Protein AF-A0A194AI10-F1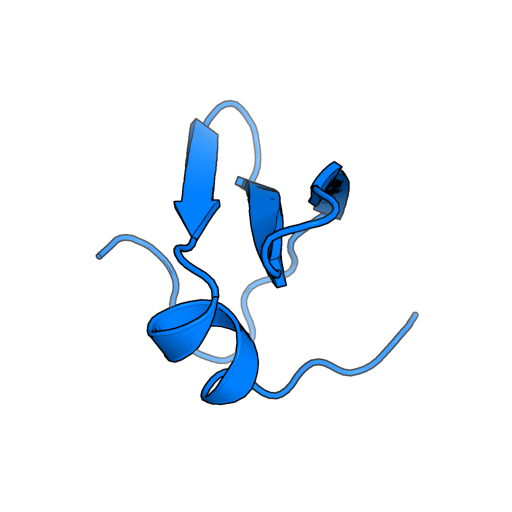 (afdb_monomer_lite)

InterPro domains:
  IPR007167 Ferrous iron transporter FeoA-like domain [PF04023] (1-41)
  IPR038157 Ferrous iron transporter, core domain [G3DSA:2.30.30.90] (1-43)

Secondary structure (DSSP, 8-state):
----TT---EEEEE-TTS-EEEEETTEEEEEPHHHHTT------

Organism: NCBI:txid1592317

Structure (mmCIF, N/CA/C/O backbone):
data_AF-A0A194AI10-F1
#
_entry.id   AF-A0A194AI10-F1
#
loop_
_atom_site.group_PDB
_atom_site.id
_atom_site.type_symbol
_atom_site.label_atom_id
_atom_site.label_alt_id
_atom_site.label_comp_id
_atom_site.label_asym_id
_atom_site.label_entity_id
_atom_site.label_seq_id
_atom_site.pdbx_PDB_ins_code
_atom_site.Cartn_x
_atom_site.Cartn_y
_atom_site.Cartn_z
_atom_site.occupancy
_atom_site.B_iso_or_equiv
_atom_site.auth_seq_id
_atom_site.auth_comp_id
_atom_site.auth_asym_id
_atom_site.auth_atom_id
_atom_site.pdbx_PDB_model_num
ATOM 1 N N . MET A 1 1 ? 2.978 5.972 14.343 1.00 63.31 1 MET A N 1
ATOM 2 C CA . MET A 1 1 ? 3.007 6.322 12.903 1.00 63.31 1 MET A CA 1
ATOM 3 C C . MET A 1 1 ? 1.596 6.133 12.381 1.00 63.31 1 MET A C 1
ATOM 5 O O . MET A 1 1 ? 1.020 5.124 12.745 1.00 63.31 1 MET A O 1
ATOM 9 N N . GLY A 1 2 ? 1.018 7.106 11.670 1.00 82.56 2 GLY A N 1
ATOM 10 C CA . GLY A 1 2 ? -0.434 7.275 11.439 1.00 82.56 2 GLY A CA 1
ATOM 11 C C . GLY A 1 2 ? -1.147 6.245 10.549 1.00 82.56 2 GLY A C 1
ATOM 12 O O . GLY A 1 2 ? -1.990 6.624 9.744 1.00 82.56 2 GLY A O 1
ATOM 13 N N . ILE A 1 3 ? -0.802 4.970 10.697 1.00 89.38 3 ILE A N 1
ATOM 14 C CA . ILE A 1 3 ? -1.448 3.801 10.101 1.00 89.38 3 ILE A CA 1
ATOM 15 C C . ILE A 1 3 ? -1.858 2.883 11.254 1.00 89.38 3 ILE A C 1
ATOM 17 O O . ILE A 1 3 ? -1.054 2.623 12.153 1.00 89.38 3 ILE A O 1
ATOM 21 N N . GLN A 1 4 ? -3.104 2.438 11.237 1.00 92.88 4 GLN A N 1
ATOM 22 C CA . GLN A 1 4 ? -3.729 1.571 12.229 1.00 92.88 4 GLN A CA 1
ATOM 23 C C . GLN A 1 4 ? -4.236 0.290 11.562 1.00 92.88 4 GLN A C 1
ATOM 25 O O . GLN A 1 4 ? -4.233 0.165 10.337 1.00 92.88 4 GLN A O 1
ATOM 30 N N . LEU A 1 5 ? -4.626 -0.689 12.380 1.00 93.50 5 LEU A N 1
ATOM 31 C CA . LEU A 1 5 ? -5.310 -1.878 11.876 1.00 93.50 5 LEU A CA 1
ATOM 32 C C . LEU A 1 5 ? -6.599 -1.459 11.160 1.00 93.50 5 LEU A C 1
ATOM 34 O O . LEU A 1 5 ? -7.212 -0.469 11.547 1.00 93.50 5 LEU A O 1
ATOM 38 N N . GLU A 1 6 ? -6.969 -2.215 10.123 1.00 93.06 6 GLU A N 1
ATOM 39 C CA . GLU A 1 6 ? -8.179 -2.001 9.307 1.00 93.06 6 GLU A CA 1
ATOM 40 C C . GLU A 1 6 ? -8.170 -0.728 8.443 1.00 93.06 6 GLU A C 1
ATOM 42 O O . GLU A 1 6 ? -9.115 -0.473 7.700 1.00 93.06 6 GLU A O 1
ATOM 47 N N . ASP A 1 7 ? -7.080 0.045 8.462 1.00 93.00 7 ASP A N 1
ATOM 48 C CA . ASP A 1 7 ? -6.916 1.159 7.538 1.00 93.00 7 ASP A CA 1
ATOM 49 C C . ASP A 1 7 ? -6.851 0.677 6.085 1.00 93.00 7 ASP A C 1
ATOM 51 O O . ASP A 1 7 ? -6.013 -0.149 5.711 1.00 93.00 7 ASP A O 1
ATOM 55 N N . VAL A 1 8 ? -7.663 1.305 5.236 1.00 93.81 8 VAL A N 1
ATOM 56 C CA . VAL A 1 8 ? -7.554 1.170 3.784 1.00 93.81 8 VAL A CA 1
ATOM 57 C C . VAL A 1 8 ? -6.483 2.132 3.282 1.00 93.81 8 VAL A C 1
ATOM 59 O O . VAL A 1 8 ? -6.542 3.345 3.508 1.00 93.81 8 VAL A O 1
ATOM 62 N N . VAL A 1 9 ? -5.486 1.586 2.592 1.00 94.00 9 VAL A N 1
ATOM 63 C CA . VAL A 1 9 ? -4.365 2.346 2.035 1.00 94.00 9 VAL A CA 1
ATOM 64 C C . VAL A 1 9 ? -4.163 1.991 0.573 1.00 94.00 9 VAL A C 1
ATOM 66 O O . VAL A 1 9 ? -4.354 0.851 0.157 1.00 94.00 9 VAL A O 1
ATOM 69 N N . GLN A 1 10 ? -3.719 2.965 -0.212 1.00 95.69 10 GLN A N 1
ATOM 70 C CA . GLN A 1 10 ? -3.358 2.746 -1.604 1.00 95.69 10 GLN A CA 1
ATOM 71 C C . GLN A 1 10 ? -1.842 2.653 -1.737 1.00 95.69 10 GLN A C 1
ATOM 73 O O . GLN A 1 10 ? -1.118 3.552 -1.308 1.00 95.69 10 GLN A O 1
ATOM 78 N N . VAL A 1 11 ? -1.346 1.597 -2.382 1.00 94.88 11 VAL A N 1
ATOM 79 C CA . VAL A 1 11 ? 0.062 1.534 -2.789 1.00 94.88 11 VAL A CA 1
ATOM 80 C C . VAL A 1 11 ? 0.257 2.460 -3.987 1.00 94.88 11 VAL A C 1
ATOM 82 O O . VAL A 1 11 ? -0.276 2.210 -5.064 1.00 94.88 11 VAL A O 1
ATOM 85 N N . VAL A 1 12 ? 1.019 3.537 -3.798 1.00 96.44 12 VAL A N 1
ATOM 86 C CA . VAL A 1 12 ? 1.301 4.529 -4.848 1.00 96.44 12 VAL A CA 1
ATOM 87 C C . VAL A 1 12 ? 2.551 4.143 -5.630 1.00 96.44 12 VAL A C 1
ATOM 89 O O . VAL A 1 12 ? 2.587 4.257 -6.851 1.00 96.44 12 VAL A O 1
ATOM 92 N N . GLN A 1 13 ? 3.599 3.705 -4.928 1.00 96.38 13 GLN A N 1
ATOM 93 C CA . GLN A 1 13 ? 4.865 3.326 -5.547 1.00 96.38 13 GLN A CA 1
ATOM 94 C C . GLN A 1 13 ? 5.585 2.269 -4.709 1.00 96.38 13 GLN A C 1
ATOM 96 O O . GLN A 1 13 ? 5.679 2.393 -3.490 1.00 96.38 13 GLN A O 1
ATOM 101 N N . SER A 1 14 ? 6.169 1.279 -5.380 1.00 94.62 14 SER A N 1
ATOM 102 C CA . SER A 1 14 ? 7.148 0.358 -4.797 1.00 94.62 14 SER A CA 1
ATOM 103 C C . SER A 1 14 ? 8.531 0.675 -5.358 1.00 94.62 14 SER A C 1
ATOM 105 O O . SER A 1 14 ? 8.671 0.939 -6.555 1.00 94.62 14 SER A O 1
ATOM 107 N N . ARG A 1 15 ? 9.553 0.702 -4.500 1.00 93.00 15 ARG A N 1
ATOM 108 C CA . ARG A 1 15 ? 10.941 0.962 -4.895 1.00 93.00 15 ARG A CA 1
ATOM 109 C C . ARG A 1 15 ? 11.769 -0.327 -4.882 1.00 93.00 15 ARG A C 1
ATOM 111 O O . ARG A 1 15 ? 11.515 -1.199 -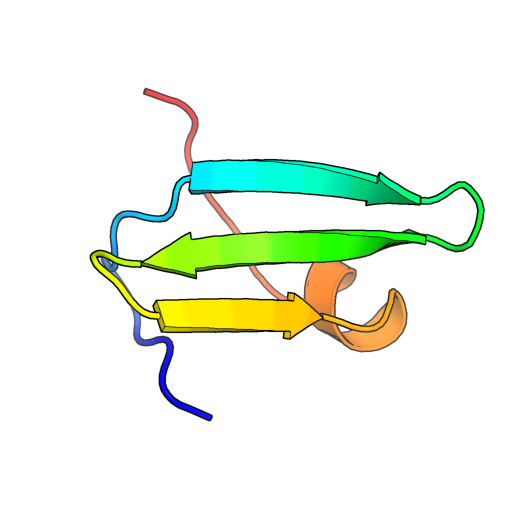4.053 1.00 93.00 15 ARG A O 1
ATOM 118 N N . PRO A 1 16 ? 12.821 -0.430 -5.719 1.00 88.56 16 PRO A N 1
ATOM 119 C CA . PRO A 1 16 ? 13.669 -1.626 -5.792 1.00 88.56 16 PRO A CA 1
ATOM 120 C C . PRO A 1 16 ? 14.337 -2.030 -4.468 1.00 88.56 16 PRO A C 1
ATOM 122 O O . PRO A 1 16 ? 14.663 -3.193 -4.273 1.00 88.56 16 PRO A O 1
ATOM 125 N N . ASN A 1 17 ? 14.524 -1.090 -3.536 1.00 88.50 17 ASN A N 1
ATOM 126 C CA . ASN A 1 17 ? 15.085 -1.347 -2.205 1.00 88.50 17 ASN A CA 1
ATOM 127 C C . ASN A 1 17 ? 14.040 -1.813 -1.168 1.00 88.50 17 ASN A C 1
ATOM 129 O O . ASN A 1 17 ? 14.314 -1.804 0.032 1.00 88.50 17 ASN A O 1
ATOM 133 N N . GLY A 1 18 ? 12.827 -2.152 -1.610 1.00 90.69 18 GLY A N 1
ATOM 134 C CA . GLY A 1 18 ? 11.732 -2.612 -0.758 1.00 90.69 18 GLY A CA 1
ATOM 135 C C . GLY A 1 18 ? 10.985 -1.497 -0.027 1.00 90.69 18 GLY A C 1
ATOM 136 O O . GLY A 1 18 ? 10.040 -1.792 0.697 1.00 90.69 18 GLY A O 1
ATOM 137 N N . ALA A 1 19 ? 11.372 -0.227 -0.193 1.00 95.38 19 ALA A N 1
ATOM 138 C CA . ALA A 1 19 ? 10.593 0.880 0.346 1.00 95.38 19 ALA A CA 1
ATOM 139 C C . ALA A 1 19 ? 9.280 1.048 -0.434 1.00 95.38 19 ALA A C 1
ATOM 141 O O . ALA A 1 19 ? 9.266 0.979 -1.665 1.00 95.38 19 ALA A O 1
ATOM 142 N N . VAL A 1 20 ? 8.188 1.309 0.280 1.00 96.19 20 VAL A N 1
ATOM 143 C CA . VAL A 1 20 ? 6.841 1.422 -0.289 1.00 96.19 20 VAL A CA 1
ATOM 144 C C . VAL A 1 20 ? 6.234 2.764 0.097 1.00 96.19 20 VAL A C 1
ATOM 146 O O . VAL A 1 20 ? 6.165 3.107 1.275 1.00 96.19 20 VAL A O 1
ATOM 149 N N . LEU A 1 21 ? 5.779 3.522 -0.898 1.00 95.75 21 LEU A N 1
ATOM 150 C CA . LEU A 1 21 ? 4.981 4.725 -0.704 1.00 95.75 21 LEU A CA 1
ATOM 151 C C . LEU A 1 21 ? 3.503 4.343 -0.703 1.00 95.75 21 LEU A C 1
ATOM 153 O O . LEU A 1 21 ? 2.993 3.839 -1.708 1.00 95.75 21 LEU A O 1
ATOM 157 N N . ILE A 1 22 ? 2.823 4.637 0.399 1.00 95.69 22 ILE A N 1
ATOM 158 C CA . ILE A 1 22 ? 1.378 4.468 0.532 1.00 95.69 22 ILE A CA 1
ATOM 159 C C . ILE A 1 22 ? 0.678 5.824 0.650 1.00 95.69 22 ILE A C 1
ATOM 161 O O . ILE A 1 22 ? 1.263 6.798 1.134 1.00 95.69 22 ILE A O 1
ATOM 165 N N . ALA A 1 23 ? -0.578 5.879 0.222 1.00 95.38 23 ALA A N 1
ATOM 166 C CA . ALA A 1 23 ? -1.482 6.999 0.449 1.00 95.38 23 ALA A CA 1
ATOM 167 C C . ALA A 1 23 ? -2.663 6.569 1.329 1.00 95.38 23 ALA A C 1
ATOM 169 O O . ALA A 1 23 ? -3.215 5.483 1.151 1.00 95.38 23 ALA A O 1
ATOM 170 N N . LYS A 1 24 ? -3.045 7.446 2.262 1.00 92.00 24 LYS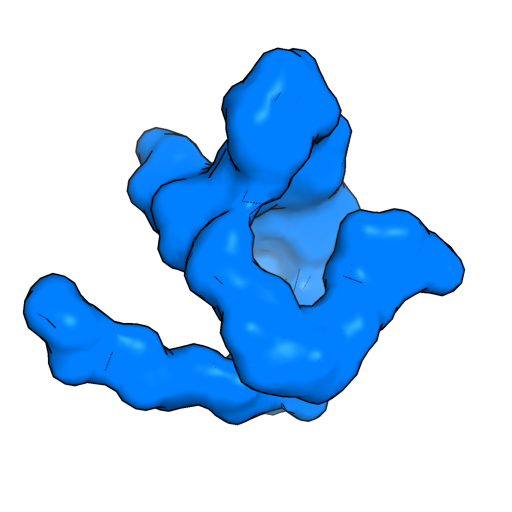 A N 1
ATOM 171 C CA . LYS A 1 24 ? -4.246 7.350 3.101 1.00 92.00 24 LYS A CA 1
ATOM 172 C C . LYS A 1 24 ? -4.944 8.712 3.070 1.00 92.00 24 LYS A C 1
ATOM 174 O O . LYS A 1 24 ? -4.511 9.647 3.748 1.00 92.00 24 LYS A O 1
ATOM 179 N N . GLY A 1 25 ? -5.989 8.840 2.253 1.00 88.56 25 GLY A N 1
ATOM 180 C CA . GLY A 1 25 ? -6.597 10.140 1.947 1.00 88.56 25 GLY A CA 1
ATOM 181 C C . GLY A 1 25 ? -5.578 11.094 1.312 1.00 88.56 25 GLY A C 1
ATOM 182 O O . GLY A 1 25 ? -4.879 10.723 0.372 1.00 88.56 25 GLY A O 1
ATOM 183 N N . GLU A 1 26 ? -5.452 12.305 1.856 1.00 90.12 26 GLU A N 1
ATOM 184 C CA . GLU A 1 26 ? -4.484 13.312 1.384 1.00 90.12 26 GLU A CA 1
ATOM 185 C C . GLU A 1 26 ? -3.052 13.074 1.892 1.00 90.12 26 GLU A C 1
ATOM 187 O O . GLU A 1 26 ? -2.094 13.671 1.396 1.00 90.12 26 GLU A O 1
ATOM 192 N N . ASN A 1 27 ? -2.876 12.172 2.862 1.00 91.69 27 ASN A N 1
ATOM 193 C CA . ASN A 1 27 ? -1.577 11.905 3.461 1.00 91.69 27 ASN A CA 1
ATOM 194 C C . ASN A 1 27 ? -0.805 10.848 2.671 1.00 91.69 27 ASN A C 1
ATOM 196 O O . ASN A 1 27 ? -1.340 9.801 2.300 1.00 91.69 27 ASN A O 1
ATOM 200 N N . ARG A 1 28 ? 0.494 11.092 2.481 1.00 94.00 28 ARG A N 1
ATOM 201 C CA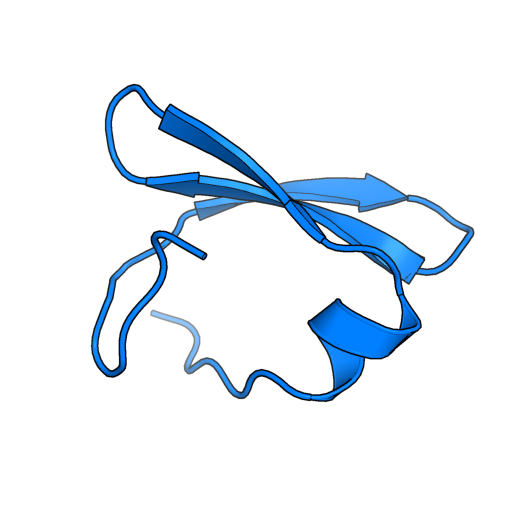 . ARG A 1 28 ? 1.432 10.135 1.885 1.00 94.00 28 ARG A CA 1
ATOM 202 C C . ARG A 1 28 ? 2.490 9.741 2.900 1.00 94.00 28 ARG A C 1
ATOM 204 O O . ARG A 1 28 ? 3.100 10.604 3.527 1.00 94.00 28 ARG A O 1
ATOM 211 N N . LEU A 1 29 ? 2.728 8.441 3.031 1.00 93.62 29 LEU A N 1
ATOM 212 C CA . LEU A 1 29 ? 3.690 7.891 3.977 1.00 93.62 29 LEU A CA 1
ATOM 213 C C . LEU A 1 29 ? 4.651 6.939 3.268 1.00 93.62 29 LEU A C 1
ATOM 215 O O . LEU A 1 29 ? 4.230 6.031 2.554 1.00 93.62 29 LEU A O 1
ATOM 219 N N . MET A 1 30 ? 5.949 7.139 3.489 1.00 93.94 30 MET A N 1
ATOM 220 C CA . MET A 1 30 ? 6.987 6.231 3.010 1.00 93.94 30 MET A CA 1
ATOM 221 C C . MET A 1 30 ? 7.313 5.200 4.090 1.00 93.94 30 MET A C 1
ATOM 223 O O . MET A 1 30 ? 7.748 5.552 5.186 1.00 93.94 30 MET A O 1
ATOM 227 N N . LEU A 1 31 ? 7.150 3.924 3.762 1.00 94.12 31 LEU A N 1
ATOM 228 C CA . LEU A 1 31 ? 7.549 2.797 4.592 1.00 94.12 31 LEU A CA 1
ATOM 229 C C . LEU A 1 31 ? 8.892 2.274 4.097 1.00 94.12 31 LEU A C 1
ATOM 231 O O . LEU A 1 31 ? 9.013 1.851 2.950 1.00 94.12 31 LEU A O 1
ATOM 235 N N . GLY A 1 32 ? 9.915 2.285 4.952 1.00 95.06 32 GLY A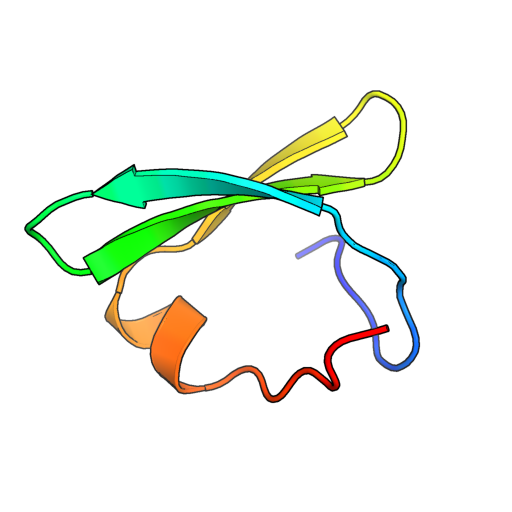 N 1
ATOM 236 C CA . GLY A 1 32 ? 11.169 1.589 4.650 1.00 95.06 32 GLY A CA 1
ATOM 237 C C . GLY A 1 32 ? 10.942 0.078 4.526 1.00 95.06 32 GLY A C 1
ATOM 238 O O . GLY A 1 32 ? 10.024 -0.454 5.149 1.00 95.06 32 GLY A O 1
ATOM 239 N N . GLY A 1 33 ? 11.788 -0.631 3.772 1.00 94.56 33 GLY A N 1
ATOM 240 C CA . GLY A 1 33 ? 11.580 -2.060 3.484 1.00 94.56 33 GLY A CA 1
ATOM 241 C C . GLY A 1 33 ? 11.421 -2.942 4.724 1.00 94.56 33 GLY A C 1
ATOM 242 O O . GLY A 1 33 ? 10.512 -3.764 4.779 1.00 94.56 33 GLY A O 1
ATOM 243 N N . GLY A 1 34 ? 12.208 -2.697 5.777 1.00 94.62 34 GLY A N 1
ATOM 244 C CA . GLY A 1 34 ? 12.070 -3.427 7.043 1.00 94.62 34 GLY A CA 1
ATOM 245 C C . GLY A 1 34 ? 10.755 -3.168 7.794 1.00 94.62 34 GLY A C 1
ATOM 246 O O . GLY A 1 34 ? 10.345 -4.001 8.597 1.00 94.62 34 GLY A O 1
ATOM 247 N N . MET A 1 35 ? 10.088 -2.034 7.548 1.00 92.00 35 MET A N 1
ATOM 248 C CA . MET A 1 35 ? 8.754 -1.741 8.087 1.00 92.00 35 MET A CA 1
ATOM 249 C C . MET A 1 35 ? 7.657 -2.325 7.200 1.00 92.00 35 MET A C 1
ATOM 251 O O . MET A 1 35 ? 6.734 -2.945 7.715 1.00 92.00 35 MET A O 1
ATOM 255 N N . ALA A 1 36 ? 7.775 -2.160 5.880 1.00 93.62 36 ALA A N 1
ATOM 256 C CA . ALA A 1 36 ? 6.799 -2.661 4.915 1.00 93.62 36 ALA A CA 1
ATOM 257 C C . ALA A 1 36 ? 6.610 -4.184 5.024 1.00 93.62 36 ALA A C 1
ATOM 259 O O . ALA A 1 36 ? 5.485 -4.664 4.975 1.00 93.62 36 ALA A O 1
ATOM 260 N N . GLN A 1 37 ? 7.687 -4.935 5.276 1.00 93.25 37 GLN A N 1
ATOM 261 C CA . GLN A 1 37 ? 7.634 -6.393 5.455 1.00 93.25 37 GLN A CA 1
ATOM 262 C C . GLN A 1 37 ? 6.904 -6.860 6.729 1.00 93.25 37 GLN A C 1
ATOM 264 O O . GLN A 1 37 ? 6.648 -8.050 6.874 1.00 93.25 37 GLN A O 1
ATOM 269 N N . LYS A 1 38 ? 6.591 -5.957 7.668 1.00 94.06 38 LYS A N 1
ATOM 270 C CA . LYS A 1 38 ? 5.929 -6.284 8.945 1.00 94.06 38 LYS A CA 1
ATOM 271 C C . LYS A 1 38 ? 4.431 -5.982 8.947 1.00 94.06 38 LYS A C 1
ATOM 273 O O . LYS A 1 38 ? 3.774 -6.221 9.956 1.00 94.06 38 LYS A O 1
ATOM 278 N N . ILE A 1 39 ? 3.908 -5.413 7.864 1.00 92.62 39 ILE A N 1
ATOM 279 C CA . ILE A 1 39 ? 2.510 -5.001 7.757 1.00 92.62 39 ILE A CA 1
ATOM 280 C C . ILE A 1 39 ? 1.812 -5.953 6.794 1.00 92.62 39 ILE A C 1
ATOM 282 O O . ILE A 1 39 ? 2.185 -6.055 5.627 1.00 92.62 39 ILE A O 1
ATOM 286 N N . PHE A 1 40 ? 0.791 -6.639 7.294 1.00 94.94 40 PHE A N 1
ATOM 287 C CA . PHE A 1 40 ? -0.053 -7.507 6.486 1.00 94.94 40 PHE A CA 1
ATOM 288 C C . PHE A 1 40 ? -1.231 -6.708 5.941 1.00 94.94 40 PHE A C 1
ATOM 290 O O . PHE A 1 40 ? -1.847 -5.928 6.664 1.00 94.94 40 PHE A O 1
ATOM 297 N N . VAL A 1 41 ? -1.534 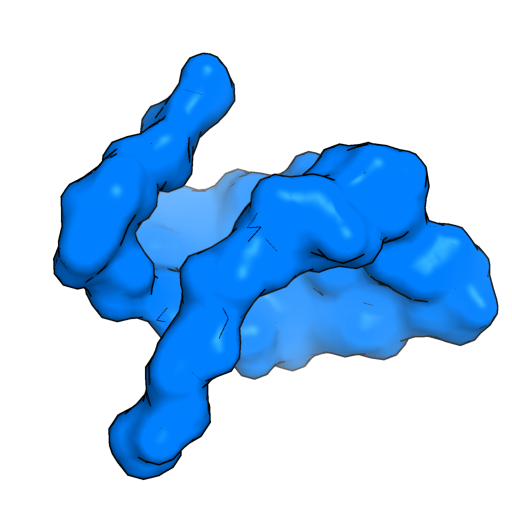-6.915 4.664 1.00 93.81 41 VAL A N 1
ATOM 298 C CA . VAL A 1 41 ? -2.656 -6.281 3.970 1.00 93.81 41 VAL A CA 1
ATOM 299 C C . VAL A 1 41 ? -3.407 -7.331 3.164 1.00 93.81 41 VAL A C 1
ATOM 301 O O . VAL A 1 41 ? -2.823 -8.324 2.726 1.00 93.81 41 VAL A O 1
ATOM 304 N N . ILE A 1 42 ? -4.698 -7.099 2.960 1.00 95.62 42 ILE A N 1
ATOM 305 C CA . ILE A 1 42 ? -5.550 -7.899 2.081 1.00 95.62 42 ILE A CA 1
ATOM 306 C C . ILE A 1 42 ? -5.809 -7.055 0.834 1.00 95.62 42 ILE A C 1
ATOM 308 O O . ILE A 1 42 ? -6.018 -5.847 0.937 1.00 95.62 42 ILE A O 1
ATOM 312 N N . LYS A 1 43 ? -5.727 -7.670 -0.347 1.00 91.94 43 LYS A N 1
ATOM 313 C CA . LYS A 1 43 ? -6.025 -6.988 -1.607 1.00 91.94 43 LYS A CA 1
ATOM 314 C C . LYS A 1 43 ? -7.532 -7.031 -1.854 1.00 91.94 43 LYS A C 1
ATOM 316 O O . LYS A 1 43 ? -8.083 -8.128 -1.925 1.00 91.94 43 LYS A O 1
ATOM 321 N N . GLU A 1 44 ? -8.138 -5.860 -2.013 1.00 78.56 44 GLU A N 1
ATOM 322 C CA . GLU A 1 44 ? -9.485 -5.688 -2.576 1.00 78.56 44 GLU A CA 1
ATOM 323 C C . GLU A 1 44 ? -9.437 -5.518 -4.102 1.00 78.56 44 GLU A C 1
ATOM 325 O O . GLU A 1 44 ? -8.421 -4.984 -4.623 1.00 78.56 44 GLU A O 1
#

Radius of gyration: 9.95 Å; chains: 1; bounding box: 25×21×19 Å

Sequence (44 aa):
MGIQLEDVVQVVQSRPNGAVLIAKGENRLMLGGGMAQKIFVIKE

Foldseek 3Di:
DPDDPPQDWAFPDADPQQWTWIDRPPDIDIDGNVRNVVDDDDDD

pLDDT: mean 92.17, std 5.56, range [63.31, 96.44]